Protein AF-W7PS90-F1 (afdb_monomer_lite)

pLDDT: mean 83.6, std 7.77, range [55.03, 95.0]

Structure (mmCIF, N/CA/C/O backbone):
data_AF-W7PS90-F1
#
_entry.id   AF-W7PS90-F1
#
loop_
_atom_site.group_PDB
_atom_site.id
_atom_site.type_symbol
_atom_site.label_atom_id
_atom_site.label_alt_id
_atom_site.label_comp_id
_atom_site.label_asym_id
_atom_site.label_entity_id
_atom_site.label_seq_id
_atom_site.pdbx_PDB_ins_code
_atom_site.Cartn_x
_atom_site.Cartn_y
_atom_site.Cartn_z
_atom_site.occupancy
_atom_site.B_iso_or_equiv
_atom_site.auth_seq_id
_atom_site.auth_comp_id
_atom_site.auth_asym_id
_atom_site.auth_atom_id
_atom_site.pdbx_PDB_model_num
ATOM 1 N N . MET A 1 1 ? 21.899 17.014 -36.745 1.00 55.03 1 MET A N 1
ATOM 2 C CA . MET A 1 1 ? 21.171 17.165 -35.469 1.00 55.03 1 MET A CA 1
ATOM 3 C C . MET A 1 1 ? 19.871 16.405 -35.619 1.00 55.03 1 MET A C 1
ATOM 5 O O . MET A 1 1 ? 19.200 16.626 -36.616 1.00 55.03 1 MET A O 1
ATOM 9 N N . SER A 1 2 ? 19.572 15.450 -34.737 1.00 68.62 2 SER A N 1
ATOM 10 C CA . SER A 1 2 ? 18.264 14.797 -34.748 1.00 68.62 2 SER A CA 1
ATOM 11 C C . SER A 1 2 ? 17.204 15.835 -34.397 1.00 68.62 2 SER A C 1
ATOM 13 O O . SER A 1 2 ? 17.289 16.551 -33.405 1.00 68.62 2 SER A O 1
ATOM 15 N N . GLU A 1 3 ? 16.255 15.938 -35.298 1.00 81.62 3 GLU A N 1
ATOM 16 C CA . GLU A 1 3 ? 15.144 16.863 -35.347 1.00 81.62 3 GLU A CA 1
ATOM 17 C C . GLU A 1 3 ? 14.250 16.685 -34.087 1.00 81.62 3 GLU A C 1
ATOM 19 O O . GLU A 1 3 ? 13.663 15.616 -33.886 1.00 81.62 3 GLU A O 1
ATOM 24 N N . TRP A 1 4 ? 14.196 17.673 -33.176 1.00 76.50 4 TRP A N 1
ATOM 25 C CA . TRP A 1 4 ? 13.634 17.519 -31.810 1.00 76.50 4 TRP A CA 1
ATOM 26 C C . TRP A 1 4 ? 12.139 17.154 -31.765 1.00 76.50 4 TRP A C 1
ATOM 28 O O . TRP A 1 4 ? 11.633 16.741 -30.726 1.00 76.50 4 TRP A O 1
ATOM 38 N N . TRP A 1 5 ? 11.426 17.262 -32.886 1.00 81.12 5 TRP A N 1
ATOM 39 C CA . TRP A 1 5 ? 10.022 16.860 -33.010 1.00 81.12 5 TRP A CA 1
ATOM 40 C C . TRP A 1 5 ? 9.813 15.357 -33.250 1.00 81.12 5 TRP A C 1
ATOM 42 O O . TRP A 1 5 ? 8.676 14.907 -33.370 1.00 81.12 5 TRP A O 1
ATOM 52 N N . THR A 1 6 ? 10.887 14.566 -33.355 1.00 84.25 6 THR A N 1
ATOM 53 C CA . THR A 1 6 ? 10.796 13.100 -33.494 1.00 84.25 6 THR A CA 1
ATOM 54 C C . THR A 1 6 ? 10.603 12.374 -32.163 1.00 84.25 6 THR A C 1
ATOM 56 O O . THR A 1 6 ? 10.163 11.223 -32.168 1.00 84.25 6 THR A O 1
ATOM 59 N N . TYR A 1 7 ? 10.870 13.043 -31.035 1.00 83.56 7 TYR A N 1
ATOM 60 C CA . TYR A 1 7 ? 10.637 12.488 -29.704 1.00 83.56 7 TYR A CA 1
ATOM 61 C C . TYR A 1 7 ? 9.146 12.314 -29.428 1.00 83.56 7 TYR A C 1
ATOM 63 O O . TYR A 1 7 ? 8.330 13.217 -29.632 1.00 83.56 7 TYR A O 1
ATOM 71 N N . ARG A 1 8 ? 8.794 11.149 -28.895 1.00 83.12 8 ARG A N 1
ATOM 72 C CA . ARG A 1 8 ? 7.472 10.852 -28.349 1.00 83.12 8 ARG A CA 1
ATOM 73 C C . ARG A 1 8 ? 7.526 10.962 -26.823 1.00 83.12 8 ARG A C 1
ATOM 75 O O . ARG A 1 8 ? 8.576 10.722 -26.236 1.00 83.12 8 ARG A O 1
ATOM 82 N N . PRO A 1 9 ? 6.399 11.227 -26.137 1.00 81.88 9 PRO A N 1
ATOM 83 C CA . PRO A 1 9 ? 6.367 11.257 -24.671 1.00 81.88 9 PRO A CA 1
ATOM 84 C C . PRO A 1 9 ? 6.920 9.985 -24.006 1.00 81.88 9 PRO A C 1
ATOM 86 O O . PRO A 1 9 ? 7.499 10.054 -22.928 1.00 81.88 9 PRO A O 1
ATOM 89 N N . ALA A 1 10 ? 6.784 8.830 -24.667 1.00 80.75 10 ALA A N 1
ATOM 90 C CA . ALA A 1 10 ? 7.338 7.562 -24.200 1.00 80.75 10 ALA A CA 1
ATOM 91 C C . ALA A 1 10 ? 8.877 7.557 -24.125 1.00 80.75 10 ALA A C 1
ATOM 93 O O . ALA A 1 10 ? 9.427 6.877 -23.263 1.00 80.75 10 ALA A O 1
ATOM 94 N N . ASP A 1 11 ? 9.557 8.336 -24.971 1.00 82.19 11 ASP A N 1
ATOM 95 C CA . ASP A 1 11 ? 11.024 8.432 -25.003 1.00 82.19 11 ASP A CA 1
ATOM 96 C C . ASP A 1 11 ? 11.576 9.241 -23.817 1.00 82.19 11 ASP A C 1
ATOM 98 O O . ASP A 1 11 ? 12.770 9.200 -23.533 1.00 82.19 11 ASP A O 1
ATOM 102 N N . LEU A 1 12 ? 10.703 9.961 -23.104 1.00 84.81 12 LEU A N 1
ATOM 103 C CA . LEU A 1 12 ? 11.041 10.732 -21.905 1.00 84.81 12 LEU A CA 1
ATOM 104 C C . LEU A 1 12 ? 10.853 9.925 -20.608 1.00 84.81 12 LEU A C 1
ATOM 106 O O . LEU A 1 12 ? 11.171 10.416 -19.524 1.00 84.81 12 LEU A O 1
ATOM 110 N N . LEU A 1 13 ? 10.321 8.701 -20.689 1.00 83.12 13 LEU A N 1
ATOM 111 C CA . LEU A 1 13 ? 10.134 7.833 -19.528 1.00 83.12 13 LEU A CA 1
ATOM 112 C C . LEU A 1 13 ? 11.449 7.142 -19.149 1.00 83.12 13 LEU A C 1
ATOM 114 O O . LEU A 1 13 ? 12.171 6.634 -20.000 1.00 83.12 13 LEU A O 1
ATOM 118 N N . MET A 1 14 ? 11.731 7.049 -17.846 1.00 82.38 14 MET A N 1
ATOM 119 C CA . MET A 1 14 ? 12.947 6.384 -17.341 1.00 82.38 14 MET A CA 1
ATOM 120 C C . MET A 1 14 ? 12.962 4.871 -17.589 1.00 82.38 14 MET A C 1
ATOM 122 O O . MET A 1 14 ? 14.021 4.250 -17.583 1.00 82.38 14 MET A O 1
ATOM 126 N N . PHE A 1 15 ? 11.792 4.262 -17.774 1.00 83.75 15 PHE A N 1
ATOM 127 C CA . PHE A 1 15 ? 11.636 2.837 -18.034 1.00 83.75 15 PHE A CA 1
ATOM 128 C C . PHE A 1 15 ? 10.369 2.592 -18.861 1.00 83.75 15 PHE A C 1
ATOM 130 O O . PHE A 1 15 ? 9.434 3.391 -18.857 1.00 83.75 15 PHE A O 1
ATOM 137 N N . SER A 1 16 ? 10.330 1.461 -19.566 1.00 86.12 16 SER A N 1
ATOM 138 C CA . SER A 1 16 ? 9.158 1.060 -20.350 1.00 86.12 16 SER A CA 1
ATOM 139 C C . SER A 1 16 ? 8.110 0.348 -19.491 1.00 86.12 16 SER A C 1
ATOM 141 O O . SER A 1 16 ? 8.448 -0.331 -18.519 1.00 86.12 16 SER A O 1
ATOM 143 N N . LEU A 1 17 ? 6.840 0.413 -19.906 1.00 83.19 17 LEU A N 1
ATOM 144 C CA . LEU A 1 17 ? 5.733 -0.304 -19.258 1.00 83.19 17 LEU A CA 1
ATOM 145 C C . LEU A 1 17 ? 6.036 -1.801 -19.068 1.00 83.19 17 LEU A C 1
ATOM 147 O O . LEU A 1 17 ? 5.796 -2.354 -18.002 1.00 83.19 17 LEU A O 1
ATOM 151 N N . ARG A 1 18 ? 6.674 -2.439 -20.057 1.00 84.38 18 ARG A N 1
ATOM 152 C CA . ARG A 1 18 ? 7.061 -3.858 -19.992 1.00 84.38 18 ARG A CA 1
ATOM 153 C C . ARG A 1 18 ? 8.015 -4.167 -18.836 1.00 84.38 18 ARG A C 1
ATOM 155 O O . ARG A 1 18 ? 7.907 -5.226 -18.223 1.00 84.38 18 ARG A O 1
ATOM 162 N N . VAL A 1 19 ? 8.962 -3.269 -18.545 1.00 86.25 19 VAL A N 1
ATOM 163 C CA . VAL A 1 19 ? 9.900 -3.430 -17.418 1.00 86.25 19 VAL A CA 1
ATOM 164 C C . VAL A 1 19 ? 9.142 -3.345 -16.098 1.00 86.25 19 VAL A C 1
ATOM 166 O O . VAL A 1 19 ? 9.362 -4.172 -15.218 1.00 86.25 19 VAL A O 1
ATOM 169 N N . TYR A 1 20 ? 8.215 -2.397 -15.989 1.00 84.69 20 TYR A N 1
ATOM 170 C CA . TYR A 1 20 ? 7.380 -2.230 -14.804 1.00 84.69 20 TYR A CA 1
ATOM 171 C C . TYR A 1 20 ? 6.484 -3.443 -14.548 1.00 84.69 20 TYR A C 1
ATOM 173 O O . TYR A 1 20 ? 6.502 -4.004 -13.457 1.00 84.69 20 TYR A O 1
ATOM 181 N N . GLU A 1 21 ? 5.796 -3.942 -15.573 1.00 83.88 21 GLU A N 1
ATOM 182 C CA . GLU A 1 21 ? 4.966 -5.147 -15.468 1.00 83.88 21 G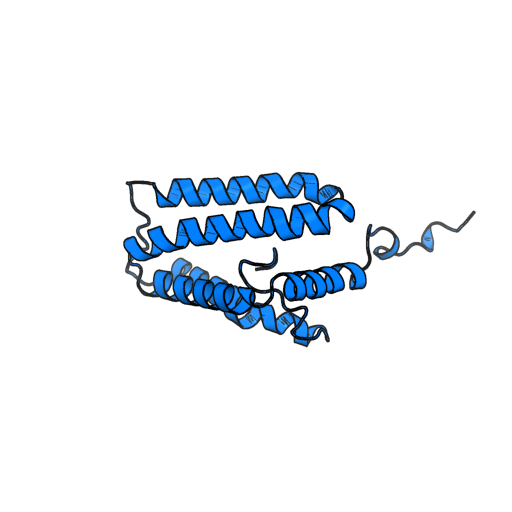LU A CA 1
ATOM 183 C C . GLU A 1 21 ? 5.773 -6.379 -15.034 1.00 83.88 21 GLU A C 1
ATOM 185 O O . GLU A 1 21 ? 5.318 -7.191 -14.224 1.00 83.88 21 GLU A O 1
ATOM 190 N N . ARG A 1 22 ? 7.009 -6.509 -15.534 1.00 87.50 22 ARG A N 1
ATOM 191 C CA . ARG A 1 22 ? 7.920 -7.598 -15.162 1.00 87.50 22 ARG A CA 1
ATOM 192 C C . ARG A 1 22 ? 8.296 -7.557 -13.676 1.00 87.50 22 ARG A C 1
ATOM 194 O O . ARG A 1 22 ? 8.522 -8.621 -13.097 1.00 87.50 22 ARG A O 1
ATOM 201 N N . LEU A 1 23 ? 8.351 -6.375 -13.051 1.00 87.38 23 LEU A N 1
ATOM 202 C CA . LEU A 1 23 ? 8.663 -6.247 -11.622 1.00 87.38 23 LEU A CA 1
ATOM 203 C C . LEU A 1 23 ? 7.631 -6.966 -10.758 1.00 87.38 23 LEU A C 1
ATOM 205 O O . LEU A 1 23 ? 8.031 -7.668 -9.830 1.00 87.38 23 LEU A O 1
ATOM 209 N N . PHE A 1 24 ? 6.341 -6.860 -11.086 1.00 86.44 24 PHE A N 1
ATOM 210 C CA . PHE A 1 24 ? 5.276 -7.558 -10.359 1.00 86.44 24 PHE A CA 1
ATOM 211 C C . PHE A 1 24 ? 5.403 -9.068 -10.470 1.00 86.44 24 PHE A C 1
ATOM 213 O O . PHE A 1 24 ? 5.352 -9.757 -9.456 1.00 86.44 24 PHE A O 1
ATOM 220 N N . VAL A 1 25 ? 5.666 -9.581 -11.675 1.00 87.94 25 VAL A N 1
ATOM 221 C CA . VAL A 1 25 ? 5.872 -11.021 -11.892 1.00 87.94 25 VAL A CA 1
ATOM 222 C C . VAL A 1 25 ? 7.017 -11.539 -11.022 1.00 87.94 25 VAL A C 1
ATOM 224 O O . VAL A 1 25 ? 6.854 -12.509 -10.284 1.00 87.94 25 VAL A O 1
ATOM 227 N N . LEU A 1 26 ? 8.166 -10.860 -11.058 1.00 88.38 26 LEU A N 1
ATOM 228 C CA . LEU A 1 26 ? 9.335 -11.244 -10.265 1.00 88.38 26 LEU A CA 1
ATOM 229 C C . LEU A 1 26 ? 9.111 -11.060 -8.761 1.00 88.38 26 LEU A C 1
ATOM 231 O O . LEU A 1 26 ? 9.749 -11.741 -7.957 1.00 88.38 26 LEU A O 1
ATOM 235 N N . HIS A 1 27 ? 8.289 -10.091 -8.358 1.00 88.69 27 HIS A N 1
ATOM 236 C CA . HIS A 1 27 ? 7.974 -9.844 -6.955 1.00 88.69 27 HIS A CA 1
ATOM 237 C C . HIS A 1 27 ? 7.068 -10.944 -6.412 1.00 88.69 27 HIS A C 1
ATOM 239 O O . HIS A 1 27 ? 7.427 -11.597 -5.436 1.00 88.69 27 HIS A O 1
ATOM 245 N N . ASN A 1 28 ? 5.975 -11.230 -7.114 1.00 88.81 28 ASN A N 1
ATOM 246 C CA . ASN A 1 28 ? 5.027 -12.276 -6.758 1.00 88.81 28 ASN A CA 1
ATOM 247 C C . ASN A 1 28 ? 5.674 -13.662 -6.717 1.00 88.81 28 ASN A C 1
ATOM 249 O O . ASN A 1 28 ? 5.426 -14.427 -5.788 1.00 88.81 28 ASN A O 1
ATOM 253 N N . GLN A 1 29 ? 6.543 -13.981 -7.677 1.00 88.69 29 GLN A N 1
ATOM 254 C CA . GLN A 1 29 ? 7.283 -15.245 -7.661 1.00 88.69 29 GLN A CA 1
ATOM 255 C C . GLN A 1 29 ? 8.201 -15.364 -6.439 1.00 88.69 29 GLN A C 1
ATOM 257 O O . GLN A 1 29 ? 8.272 -16.427 -5.834 1.00 88.69 29 GLN A O 1
ATOM 262 N N . ALA A 1 30 ? 8.877 -14.279 -6.051 1.00 89.31 30 ALA A N 1
ATOM 263 C CA . ALA A 1 30 ? 9.817 -14.298 -4.931 1.00 89.31 30 ALA A CA 1
ATOM 264 C C . ALA A 1 30 ? 9.139 -14.421 -3.559 1.00 89.31 30 ALA A C 1
ATOM 266 O O . ALA A 1 30 ? 9.758 -14.904 -2.617 1.00 89.31 30 ALA A O 1
ATOM 267 N N . ILE A 1 31 ? 7.893 -13.962 -3.441 1.00 89.31 31 ILE A N 1
ATOM 268 C CA . ILE A 1 31 ? 7.130 -13.994 -2.186 1.00 89.31 31 ILE A CA 1
ATOM 269 C C . ILE A 1 31 ? 6.119 -15.137 -2.144 1.00 89.31 31 ILE A C 1
ATOM 271 O O . ILE A 1 31 ? 5.391 -15.257 -1.164 1.00 89.31 31 ILE A O 1
ATOM 275 N N . TRP A 1 32 ? 6.037 -15.965 -3.188 1.00 87.25 32 TRP A N 1
ATOM 276 C CA . TRP A 1 32 ? 5.156 -17.128 -3.191 1.00 87.25 32 TRP A CA 1
ATOM 277 C C . TRP A 1 32 ? 5.447 -18.014 -1.968 1.00 87.25 32 TRP A C 1
ATOM 279 O O . TRP A 1 32 ? 6.616 -18.337 -1.742 1.00 87.25 32 TRP A O 1
ATOM 289 N N . PRO A 1 33 ? 4.443 -18.427 -1.165 1.00 90.75 33 PRO A N 1
ATOM 290 C CA . PRO A 1 33 ? 2.987 -18.357 -1.373 1.00 90.75 33 PRO A CA 1
ATOM 291 C C . PRO A 1 33 ? 2.255 -17.251 -0.570 1.00 90.75 33 PRO A C 1
ATOM 293 O O . PRO A 1 33 ? 1.075 -17.399 -0.238 1.00 90.75 33 PRO A O 1
ATOM 296 N N . ALA A 1 34 ? 2.923 -16.149 -0.215 1.00 87.31 34 ALA A N 1
ATOM 297 C CA . ALA A 1 34 ? 2.388 -15.086 0.647 1.00 87.31 34 ALA A CA 1
ATOM 298 C C . ALA A 1 34 ? 1.103 -14.412 0.123 1.00 87.31 34 ALA A C 1
ATOM 300 O O . ALA A 1 34 ? 0.386 -13.783 0.900 1.00 87.31 34 ALA A O 1
ATOM 301 N N . GLN A 1 35 ? 0.762 -14.574 -1.158 1.00 86.31 35 GLN A N 1
ATOM 302 C CA . GLN A 1 35 ? -0.480 -14.074 -1.757 1.00 86.31 35 GLN A CA 1
ATOM 303 C C . GLN A 1 35 ? -1.722 -14.623 -1.051 1.00 86.31 35 GLN A C 1
ATOM 305 O O . GLN A 1 35 ? -2.685 -13.889 -0.847 1.00 86.31 35 GLN A O 1
ATOM 310 N N . TRP A 1 36 ? -1.698 -15.886 -0.615 1.00 87.00 36 TRP A N 1
ATOM 311 C CA . TRP A 1 36 ? -2.818 -16.469 0.127 1.00 87.00 36 TRP A CA 1
ATOM 312 C C . TRP A 1 36 ? -3.015 -15.797 1.483 1.00 87.00 36 TRP A C 1
ATOM 314 O O . TRP A 1 36 ? -4.147 -15.524 1.882 1.00 87.00 36 TRP A O 1
ATOM 324 N N . LEU A 1 37 ? -1.912 -15.477 2.165 1.00 87.69 37 LEU A N 1
ATOM 325 C CA . LEU A 1 37 ? -1.954 -14.736 3.421 1.00 87.69 37 LEU A CA 1
ATOM 326 C C . LEU A 1 37 ? -2.494 -13.321 3.193 1.00 87.69 37 LEU A C 1
ATOM 328 O O . LEU A 1 37 ? -3.364 -12.875 3.933 1.00 87.69 37 LEU A O 1
ATOM 332 N N . ALA A 1 38 ? -2.032 -12.641 2.147 1.00 86.69 38 ALA A N 1
ATOM 333 C CA . ALA A 1 38 ? -2.502 -11.310 1.781 1.00 86.69 38 ALA A CA 1
ATOM 334 C C . ALA A 1 38 ? -4.010 -11.270 1.478 1.00 86.69 38 ALA A C 1
ATOM 336 O O . ALA A 1 38 ? -4.723 -10.412 2.002 1.00 86.69 38 ALA A O 1
ATOM 337 N N . LEU A 1 39 ? -4.522 -12.248 0.724 1.00 86.50 39 LEU A N 1
ATOM 338 C CA . LEU A 1 39 ? -5.957 -12.396 0.463 1.00 86.50 39 LEU A CA 1
ATOM 339 C C . LEU A 1 39 ? -6.749 -12.672 1.749 1.00 86.50 39 LEU A C 1
ATOM 341 O O . LEU A 1 39 ? -7.805 -12.074 1.960 1.00 86.50 39 LEU A O 1
ATOM 345 N N . ALA A 1 40 ? -6.231 -13.524 2.640 1.00 88.56 40 ALA A N 1
ATOM 346 C CA . ALA A 1 40 ? -6.859 -13.790 3.934 1.00 88.56 40 ALA A CA 1
ATOM 347 C C . ALA A 1 40 ? -6.914 -12.531 4.818 1.00 88.56 40 ALA A C 1
ATOM 349 O O . ALA A 1 40 ? -7.936 -12.262 5.453 1.00 88.56 40 ALA A O 1
ATOM 350 N N . LEU A 1 41 ? -5.848 -11.724 4.823 1.00 87.75 41 LEU A N 1
ATOM 351 C CA . LEU A 1 41 ? -5.805 -10.444 5.532 1.00 87.75 41 LEU A CA 1
ATOM 352 C C . LEU A 1 41 ? -6.790 -9.429 4.936 1.00 87.75 41 LEU A C 1
ATOM 354 O O . LEU A 1 41 ? -7.500 -8.765 5.691 1.00 87.75 41 LEU A O 1
ATOM 358 N N . GLY A 1 42 ? -6.889 -9.349 3.606 1.00 86.44 42 GLY A N 1
ATOM 359 C CA . GLY A 1 42 ? -7.862 -8.503 2.910 1.00 86.44 42 GLY A CA 1
ATOM 360 C C . GLY A 1 42 ? -9.313 -8.888 3.225 1.00 86.44 42 GLY A C 1
ATOM 361 O O . GLY A 1 42 ? -10.125 -8.034 3.587 1.00 86.44 42 GLY A O 1
ATOM 362 N N . ALA A 1 43 ? -9.632 -10.184 3.190 1.00 88.00 43 ALA A N 1
ATOM 363 C CA . ALA A 1 43 ? -10.947 -10.695 3.578 1.00 88.00 43 ALA A CA 1
ATOM 364 C C . ALA A 1 43 ? -11.258 -10.415 5.060 1.00 88.00 43 ALA A C 1
ATOM 366 O O . ALA A 1 43 ? -12.362 -9.989 5.404 1.00 88.00 43 ALA A O 1
ATOM 367 N N . GLY A 1 44 ? -10.273 -10.591 5.943 1.00 87.75 44 GLY A N 1
ATOM 368 C CA . GLY A 1 44 ? -10.399 -10.257 7.358 1.00 87.75 44 GLY A CA 1
ATOM 369 C C . GLY A 1 44 ? -10.670 -8.767 7.601 1.00 87.75 44 GLY A C 1
ATOM 370 O O . GLY A 1 44 ? -11.523 -8.425 8.423 1.00 87.75 44 GLY A O 1
ATOM 371 N N . LEU A 1 45 ? -10.019 -7.881 6.839 1.00 86.25 45 LEU A N 1
ATOM 372 C CA . LEU A 1 45 ? -10.258 -6.438 6.891 1.00 86.25 45 LEU A CA 1
ATOM 373 C C . LEU A 1 45 ? -11.687 -6.091 6.447 1.00 86.25 45 LEU A C 1
ATOM 375 O O . LEU A 1 45 ? -12.359 -5.303 7.115 1.00 86.25 45 LEU A O 1
ATOM 379 N N . LEU A 1 46 ? -12.191 -6.715 5.379 1.00 86.81 46 LEU A N 1
ATOM 380 C CA . LEU A 1 46 ? -13.584 -6.551 4.944 1.00 86.81 46 LEU A CA 1
ATOM 381 C C . LEU A 1 46 ? -14.578 -6.973 6.023 1.00 86.81 46 LEU A C 1
ATOM 383 O O . LEU A 1 46 ? -15.524 -6.240 6.315 1.00 86.81 46 LEU A O 1
ATOM 387 N N . LEU A 1 47 ? -14.338 -8.115 6.669 1.00 86.38 47 LEU A N 1
ATOM 388 C CA . LEU A 1 47 ? -15.166 -8.584 7.779 1.00 86.38 47 LEU A CA 1
ATOM 389 C C . LEU A 1 47 ? -15.104 -7.631 8.980 1.00 86.38 47 LEU A C 1
ATOM 391 O O . LEU A 1 47 ? -16.134 -7.372 9.605 1.00 86.38 47 LEU A O 1
ATOM 395 N N . ALA A 1 48 ? -13.933 -7.066 9.284 1.00 85.31 48 ALA A N 1
ATOM 396 C CA . ALA A 1 48 ? -13.772 -6.077 10.346 1.00 85.31 48 ALA A CA 1
ATOM 397 C C . ALA A 1 48 ? -14.596 -4.804 10.073 1.00 85.31 48 ALA A C 1
ATOM 399 O O . ALA A 1 48 ? -15.293 -4.315 10.969 1.00 85.31 48 ALA A O 1
ATOM 400 N N . LEU A 1 49 ? -14.573 -4.305 8.831 1.00 83.12 49 LEU A N 1
ATOM 401 C CA . LEU A 1 49 ? -15.368 -3.153 8.385 1.00 83.12 49 LEU A CA 1
ATOM 402 C C . LEU A 1 49 ? -16.874 -3.459 8.354 1.00 83.12 49 LEU A C 1
ATOM 404 O O . LEU A 1 49 ? -17.699 -2.606 8.701 1.00 83.12 49 LEU A O 1
ATOM 408 N N . TRP A 1 50 ? -17.251 -4.685 7.986 1.00 83.94 50 TRP A N 1
ATOM 409 C CA . TRP A 1 50 ? -18.642 -5.137 7.975 1.00 83.94 50 TRP A CA 1
ATOM 410 C C . TRP A 1 50 ? -19.223 -5.272 9.387 1.00 83.94 50 TRP A C 1
ATOM 412 O O . TRP A 1 50 ? -20.362 -4.883 9.639 1.00 83.94 50 TRP A O 1
ATOM 422 N N . GLN A 1 51 ? -18.444 -5.783 10.341 1.00 82.25 51 GLN A N 1
ATOM 423 C CA . GLN A 1 51 ? -18.903 -5.955 11.721 1.00 82.25 51 GLN A CA 1
ATOM 424 C C . GLN A 1 51 ? -18.826 -4.660 12.549 1.00 82.25 51 GLN A C 1
ATOM 426 O O . GLN A 1 51 ? -19.482 -4.577 13.585 1.00 82.25 51 GLN A O 1
ATOM 431 N N . SER A 1 52 ? -18.038 -3.658 12.131 1.00 75.31 52 SER A N 1
ATOM 432 C CA . SER A 1 52 ? -17.812 -2.395 12.866 1.00 75.31 52 SER A CA 1
ATOM 433 C C . SER A 1 52 ? -17.369 -2.574 14.324 1.00 75.31 52 SER A C 1
ATOM 435 O O . SER A 1 52 ? -17.573 -1.706 15.173 1.00 75.31 52 SER A O 1
ATOM 437 N N . ARG A 1 53 ? -16.739 -3.706 14.650 1.00 77.25 53 ARG A N 1
ATOM 438 C CA . ARG A 1 53 ? -16.263 -3.978 16.009 1.00 77.25 53 ARG A CA 1
ATOM 439 C C . ARG A 1 53 ? -14.918 -3.297 16.223 1.00 77.25 53 ARG A C 1
ATOM 441 O O . ARG A 1 53 ? -13.937 -3.646 15.568 1.00 77.25 53 ARG A O 1
ATOM 448 N N . ALA A 1 54 ? -14.846 -2.398 17.204 1.00 75.75 54 ALA A N 1
ATOM 449 C CA . ALA A 1 54 ? -13.622 -1.663 17.534 1.00 75.75 54 ALA A CA 1
ATOM 450 C C . ALA A 1 54 ? -12.408 -2.584 17.781 1.00 75.75 54 ALA A C 1
ATOM 452 O O . ALA A 1 54 ? -11.291 -2.239 17.407 1.00 75.75 54 ALA A O 1
ATOM 453 N N . GLY A 1 55 ? -12.617 -3.775 18.358 1.00 79.62 55 GLY A N 1
ATOM 454 C CA . GLY A 1 55 ? -11.551 -4.765 18.563 1.00 79.62 55 GLY A CA 1
ATOM 455 C C . GLY A 1 55 ? -10.961 -5.317 17.261 1.00 79.62 55 GLY A C 1
ATOM 456 O O . GLY A 1 55 ? -9.745 -5.423 17.141 1.00 79.62 55 GLY A O 1
ATOM 457 N N . TRP A 1 56 ? -11.804 -5.594 16.261 1.00 81.00 56 TRP A N 1
ATOM 458 C CA . TRP A 1 56 ? -11.354 -6.077 14.953 1.00 81.00 56 TRP A CA 1
ATOM 459 C C . TRP A 1 56 ? -10.592 -4.982 14.203 1.00 81.00 56 TRP A C 1
ATOM 461 O O . TRP A 1 56 ? -9.497 -5.221 13.712 1.00 81.00 56 TRP A O 1
ATOM 471 N N . LEU A 1 57 ? -11.099 -3.747 14.200 1.00 79.81 57 LEU A N 1
ATOM 472 C CA . LEU A 1 57 ? -10.406 -2.620 13.562 1.00 79.81 57 LEU A CA 1
ATOM 473 C C . LEU A 1 57 ? -9.023 -2.369 14.179 1.00 79.81 57 LEU A C 1
ATOM 475 O O . LEU A 1 57 ? -8.051 -2.162 13.456 1.00 79.81 57 LEU A O 1
ATOM 479 N N . ARG A 1 58 ? -8.911 -2.459 15.510 1.00 83.00 58 ARG A N 1
ATOM 480 C CA . ARG A 1 58 ? -7.628 -2.340 16.221 1.00 83.00 58 ARG A CA 1
ATOM 481 C C . ARG A 1 58 ? -6.641 -3.453 15.879 1.00 83.00 58 ARG A C 1
ATOM 483 O O . ARG A 1 58 ? -5.443 -3.195 15.920 1.00 83.00 58 ARG A O 1
ATOM 490 N N . LEU A 1 59 ? -7.121 -4.653 15.548 1.00 84.81 59 LEU A N 1
ATOM 491 C CA . LEU A 1 59 ? -6.280 -5.763 15.100 1.00 84.81 59 LEU A CA 1
ATOM 492 C C . LEU A 1 59 ? -5.804 -5.567 13.655 1.00 84.81 59 LEU A C 1
ATOM 494 O O . LEU A 1 59 ? -4.636 -5.799 13.361 1.00 84.81 59 LEU A O 1
ATOM 498 N N . PHE A 1 60 ? -6.683 -5.109 12.760 1.00 85.69 60 PHE A N 1
ATOM 499 C CA . PHE A 1 60 ? -6.364 -4.972 11.336 1.00 85.69 60 PHE A CA 1
ATOM 500 C C . PHE A 1 60 ? -5.558 -3.712 10.986 1.00 85.69 60 PHE A C 1
ATOM 502 O O . PHE A 1 60 ? -4.834 -3.723 9.995 1.00 85.69 60 PHE A O 1
ATOM 509 N N . MET A 1 61 ? -5.592 -2.654 11.802 1.00 85.69 61 MET A N 1
ATOM 510 C CA . MET A 1 61 ? -4.730 -1.479 11.602 1.00 85.69 61 MET A CA 1
ATOM 511 C C . MET A 1 61 ? -3.217 -1.772 11.629 1.00 85.69 61 MET A C 1
ATOM 513 O O . MET A 1 61 ? -2.533 -1.342 10.701 1.00 85.69 61 MET A O 1
ATOM 517 N N . PRO A 1 62 ? -2.652 -2.472 12.635 1.00 89.62 62 PRO A N 1
ATOM 518 C CA . PRO A 1 62 ? -1.229 -2.803 12.631 1.00 89.62 62 PRO A CA 1
ATOM 519 C C . PRO A 1 62 ? -0.865 -3.789 11.518 1.00 89.62 62 PRO A C 1
ATOM 521 O O . PRO A 1 62 ? 0.234 -3.698 10.983 1.00 89.62 62 PRO A O 1
ATOM 524 N N . LEU A 1 63 ? -1.781 -4.685 11.129 1.00 89.31 63 LEU A N 1
ATOM 525 C CA . LEU A 1 63 ? -1.597 -5.562 9.968 1.00 89.31 63 LEU A CA 1
ATOM 526 C C . LEU A 1 63 ? -1.474 -4.741 8.679 1.00 89.31 63 LEU A C 1
ATOM 528 O O . LEU A 1 63 ? -0.528 -4.931 7.923 1.00 89.31 63 LEU A O 1
ATOM 532 N N . LEU A 1 64 ? -2.364 -3.765 8.478 1.00 88.94 64 LEU A N 1
ATOM 533 C CA . LEU A 1 64 ? -2.290 -2.846 7.344 1.00 88.94 64 LEU A CA 1
ATOM 534 C C . LEU A 1 64 ? -1.001 -2.013 7.374 1.00 88.94 64 LEU A C 1
ATOM 536 O O . LEU A 1 64 ? -0.350 -1.853 6.347 1.00 88.94 64 LEU A O 1
ATOM 540 N N . ALA A 1 65 ? -0.588 -1.526 8.547 1.00 91.88 65 ALA A N 1
ATOM 541 C CA . ALA A 1 65 ? 0.683 -0.820 8.699 1.00 91.88 65 ALA A CA 1
ATOM 542 C C . ALA A 1 65 ? 1.885 -1.701 8.319 1.00 91.88 65 ALA A C 1
ATOM 544 O O . ALA A 1 65 ? 2.800 -1.235 7.642 1.00 91.88 65 ALA A O 1
ATOM 545 N N . ALA A 1 66 ? 1.872 -2.977 8.714 1.00 92.19 66 ALA A N 1
ATOM 546 C CA . ALA A 1 66 ? 2.901 -3.936 8.334 1.00 92.19 66 ALA A CA 1
ATOM 547 C C . ALA A 1 66 ? 2.929 -4.164 6.815 1.00 92.19 66 ALA A C 1
ATOM 549 O O . ALA A 1 66 ? 4.015 -4.181 6.241 1.00 92.19 66 ALA A O 1
ATOM 550 N N . SER A 1 67 ? 1.770 -4.250 6.153 1.00 90.31 67 SER A N 1
ATOM 551 C CA . SER A 1 67 ? 1.684 -4.314 4.687 1.00 90.31 67 SER A CA 1
ATOM 552 C C . SER A 1 67 ? 2.288 -3.075 4.020 1.00 90.31 67 SER A C 1
ATOM 554 O O . SER A 1 67 ? 3.087 -3.208 3.099 1.00 90.31 67 SER A O 1
ATOM 556 N N . TRP A 1 68 ? 1.995 -1.871 4.522 1.00 92.62 68 TRP A N 1
ATOM 557 C CA . TRP A 1 68 ? 2.590 -0.627 4.014 1.00 92.62 68 TRP A CA 1
ATOM 558 C C . TRP A 1 68 ? 4.120 -0.613 4.143 1.00 92.62 68 TRP A C 1
ATOM 560 O O . TRP A 1 68 ? 4.815 -0.261 3.189 1.00 92.62 68 TRP A O 1
ATOM 570 N N . LEU A 1 69 ? 4.658 -1.034 5.294 1.00 93.88 69 LEU A N 1
ATOM 571 C CA . LEU A 1 69 ? 6.108 -1.148 5.495 1.00 93.88 69 LEU A CA 1
ATOM 572 C C . LEU A 1 69 ? 6.728 -2.220 4.600 1.00 93.88 69 LEU A C 1
ATOM 574 O O . LEU A 1 69 ? 7.801 -2.006 4.036 1.00 93.88 69 LEU A O 1
ATOM 578 N N . PHE A 1 70 ? 6.051 -3.358 4.452 1.00 92.81 70 PHE A N 1
ATOM 579 C CA . PHE A 1 70 ? 6.500 -4.440 3.591 1.00 92.81 70 PHE A CA 1
ATOM 580 C C . PHE A 1 70 ? 6.597 -3.981 2.135 1.00 92.81 70 PHE A C 1
ATOM 582 O O . PHE A 1 70 ? 7.646 -4.156 1.520 1.00 92.81 70 PHE A O 1
ATOM 589 N N . VAL A 1 71 ? 5.565 -3.317 1.609 1.00 91.81 71 VAL A N 1
ATOM 590 C CA . VAL A 1 71 ? 5.561 -2.739 0.256 1.00 91.81 71 VAL A CA 1
ATOM 591 C C . VAL A 1 71 ? 6.675 -1.701 0.094 1.00 91.81 71 VAL A C 1
ATOM 593 O O . VAL A 1 71 ? 7.424 -1.741 -0.888 1.00 91.81 71 VAL A O 1
ATOM 596 N N . ALA A 1 72 ? 6.831 -0.799 1.070 1.00 93.00 72 ALA A N 1
ATOM 597 C CA . ALA A 1 72 ? 7.872 0.226 1.050 1.00 93.00 72 ALA A CA 1
ATOM 598 C C . ALA A 1 72 ? 9.278 -0.379 0.964 1.00 93.00 72 ALA A C 1
ATOM 600 O O . ALA A 1 72 ? 10.124 0.095 0.208 1.00 93.00 72 ALA A O 1
ATOM 601 N N . TRP A 1 73 ? 9.520 -1.449 1.713 1.00 93.44 73 TRP A N 1
ATOM 602 C CA . TRP A 1 73 ? 10.805 -2.130 1.745 1.00 93.44 73 TRP A CA 1
ATOM 603 C C . TRP A 1 73 ? 11.019 -3.050 0.534 1.00 93.44 73 TRP A C 1
ATOM 605 O O . TRP A 1 73 ? 11.950 -2.857 -0.249 1.00 93.44 73 TRP A O 1
ATOM 615 N N . ALA A 1 74 ? 10.165 -4.058 0.366 1.00 91.25 74 ALA A N 1
ATOM 616 C CA . ALA A 1 74 ? 10.382 -5.174 -0.551 1.00 91.25 74 ALA A CA 1
ATOM 617 C C . ALA A 1 74 ? 10.118 -4.817 -2.021 1.00 91.25 74 ALA A C 1
ATOM 619 O O . ALA A 1 74 ? 10.732 -5.405 -2.916 1.00 91.25 74 ALA A O 1
ATOM 620 N N . PHE A 1 75 ? 9.215 -3.867 -2.282 1.00 89.69 75 PHE A N 1
ATOM 621 C CA . PHE A 1 75 ? 8.895 -3.423 -3.635 1.00 89.69 75 PHE A CA 1
ATOM 622 C C . PHE A 1 75 ? 9.539 -2.069 -3.941 1.00 89.69 75 PHE A C 1
ATOM 624 O O . PHE A 1 75 ? 10.407 -1.985 -4.813 1.00 89.69 75 PHE A O 1
ATOM 631 N N . LEU A 1 76 ? 9.165 -1.014 -3.206 1.00 91.31 76 LEU A N 1
ATOM 632 C CA . LEU A 1 76 ? 9.596 0.348 -3.531 1.00 91.31 76 LEU A CA 1
ATOM 633 C C . LEU A 1 76 ? 11.108 0.527 -3.359 1.00 91.31 76 LEU A C 1
ATOM 635 O O . LEU A 1 76 ? 11.771 0.975 -4.291 1.00 91.31 76 LEU A O 1
ATOM 639 N N . TRP A 1 77 ? 11.674 0.142 -2.215 1.00 92.12 77 TRP A N 1
ATOM 640 C CA . TRP A 1 77 ? 13.100 0.330 -1.950 1.00 92.12 77 TRP A CA 1
ATOM 641 C C . TRP A 1 77 ? 13.984 -0.676 -2.694 1.00 92.12 77 TRP A C 1
ATOM 643 O O . TRP A 1 77 ? 14.909 -0.275 -3.396 1.00 92.12 77 TRP A O 1
ATOM 653 N N . GLN A 1 78 ? 13.710 -1.979 -2.573 1.00 91.75 78 GLN A N 1
ATOM 654 C CA . GLN A 1 78 ? 14.599 -2.998 -3.143 1.00 91.75 78 GLN A CA 1
ATOM 655 C C . GLN A 1 78 ? 14.505 -3.135 -4.666 1.00 91.75 78 GLN A C 1
ATOM 657 O O . GLN A 1 78 ? 15.516 -3.412 -5.309 1.00 91.75 78 GLN A O 1
ATOM 662 N N . ARG A 1 79 ? 13.312 -2.983 -5.253 1.00 89.12 79 ARG A N 1
ATOM 663 C CA . ARG A 1 79 ? 13.085 -3.304 -6.673 1.00 89.12 79 ARG A CA 1
ATOM 664 C C . ARG A 1 79 ? 12.889 -2.071 -7.534 1.00 89.12 79 ARG A C 1
ATOM 666 O O . ARG A 1 79 ? 13.386 -2.042 -8.656 1.00 89.12 79 ARG A O 1
ATOM 673 N N . TYR A 1 80 ? 12.187 -1.060 -7.022 1.00 89.38 80 TYR A N 1
ATOM 674 C CA . TYR A 1 80 ? 11.787 0.078 -7.843 1.00 89.38 80 TYR A CA 1
ATOM 675 C C . TYR A 1 80 ? 12.747 1.274 -7.748 1.00 89.38 80 TYR A C 1
ATOM 677 O O . TYR A 1 80 ? 13.076 1.866 -8.774 1.00 89.38 80 TYR A O 1
ATOM 685 N N . ALA A 1 81 ? 13.284 1.588 -6.566 1.00 91.94 81 ALA A N 1
ATOM 686 C CA . ALA A 1 81 ? 14.234 2.688 -6.367 1.00 91.94 81 ALA A CA 1
ATOM 687 C C . ALA A 1 81 ? 15.550 2.591 -7.172 1.00 91.94 81 ALA A C 1
ATOM 689 O O . ALA A 1 81 ? 16.101 3.646 -7.500 1.00 91.94 81 ALA A O 1
ATOM 690 N N . PRO A 1 82 ? 16.077 1.395 -7.517 1.00 89.56 82 PRO A N 1
ATOM 691 C CA . PRO A 1 82 ? 17.213 1.282 -8.434 1.00 89.56 82 PRO A CA 1
ATOM 692 C C . PRO A 1 82 ? 16.892 1.696 -9.878 1.00 89.56 82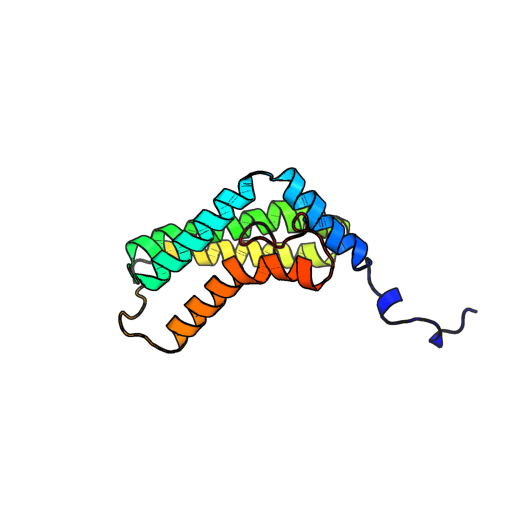 PRO A C 1
ATOM 694 O O . PRO A 1 82 ? 17.795 2.108 -10.598 1.00 89.56 82 PRO A O 1
ATOM 697 N N . ILE A 1 83 ? 15.626 1.591 -10.300 1.00 88.75 83 ILE A N 1
ATOM 698 C CA . ILE A 1 83 ? 15.167 1.880 -11.673 1.00 88.75 83 ILE A CA 1
ATOM 699 C C . ILE A 1 83 ? 14.623 3.310 -11.773 1.00 88.75 83 ILE A C 1
ATOM 701 O O . ILE A 1 83 ? 14.859 4.011 -12.752 1.00 88.75 83 ILE A O 1
ATOM 705 N N . ASN A 1 84 ? 13.895 3.749 -10.747 1.00 88.81 84 ASN A N 1
ATOM 706 C CA . ASN A 1 84 ? 13.275 5.062 -10.668 1.00 88.81 84 ASN A CA 1
ATOM 707 C C . ASN A 1 84 ? 13.744 5.771 -9.393 1.00 88.81 84 ASN A C 1
ATOM 709 O O . ASN A 1 84 ? 13.262 5.501 -8.291 1.00 88.81 84 ASN A O 1
ATOM 713 N N . TRP A 1 85 ? 14.672 6.715 -9.546 1.00 87.62 85 TRP A N 1
ATOM 714 C CA . TRP A 1 85 ? 15.242 7.461 -8.422 1.00 87.62 85 TRP A CA 1
ATOM 715 C C . TRP A 1 85 ? 14.190 8.259 -7.637 1.00 87.62 85 TRP A C 1
ATOM 717 O O . TRP A 1 85 ? 14.351 8.438 -6.428 1.00 87.62 85 TRP A O 1
ATOM 727 N N . GLY A 1 86 ? 13.087 8.668 -8.281 1.00 87.94 86 GLY A N 1
ATOM 728 C CA . GLY A 1 86 ? 11.978 9.383 -7.644 1.00 87.94 86 GLY A CA 1
ATOM 729 C C . GLY A 1 86 ? 11.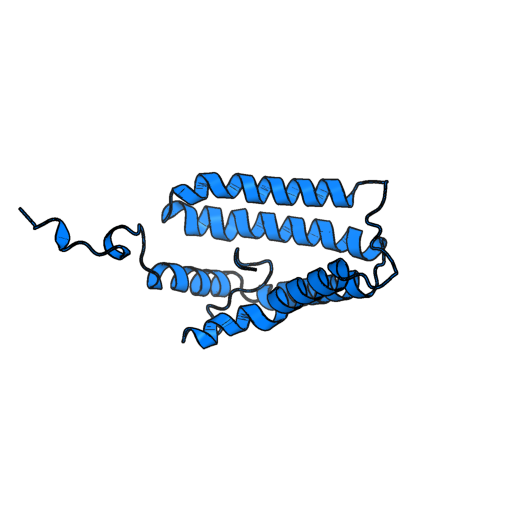340 8.597 -6.494 1.00 87.94 86 GLY A C 1
ATOM 730 O O . GLY A 1 86 ? 10.861 9.177 -5.521 1.00 87.94 86 GLY A O 1
ATOM 731 N N . ILE A 1 87 ? 11.426 7.265 -6.533 1.00 90.69 87 ILE A N 1
ATOM 732 C CA . ILE A 1 87 ? 10.871 6.385 -5.499 1.00 90.69 87 ILE A CA 1
ATOM 733 C C . ILE A 1 87 ? 11.572 6.548 -4.153 1.00 90.69 87 ILE A C 1
ATOM 735 O O . ILE A 1 87 ? 10.943 6.349 -3.113 1.00 90.69 87 ILE A O 1
ATOM 739 N N . ARG A 1 88 ? 12.825 7.016 -4.132 1.00 92.00 88 ARG A N 1
ATOM 740 C CA . ARG A 1 88 ? 13.532 7.322 -2.877 1.00 92.00 88 ARG A CA 1
ATOM 741 C C . ARG A 1 88 ? 12.811 8.385 -2.044 1.00 92.00 88 ARG A C 1
ATOM 743 O O . ARG A 1 88 ? 12.887 8.333 -0.822 1.00 92.00 88 ARG A O 1
ATOM 750 N N . TYR A 1 89 ? 12.080 9.297 -2.687 1.00 92.19 89 TYR A N 1
ATOM 751 C CA . TYR A 1 89 ? 11.270 10.316 -2.011 1.00 92.19 89 TYR A CA 1
ATOM 752 C C . TYR A 1 89 ? 9.870 9.815 -1.639 1.00 92.19 89 TYR A C 1
ATOM 754 O O . TYR A 1 89 ? 9.251 10.350 -0.724 1.00 92.19 89 TYR A O 1
ATOM 762 N N . VAL A 1 90 ? 9.378 8.769 -2.310 1.00 91.25 90 VAL A N 1
ATOM 763 C CA . VAL A 1 90 ? 8.060 8.168 -2.048 1.00 91.25 90 VAL A CA 1
ATOM 764 C C . VAL A 1 90 ? 8.104 7.210 -0.855 1.00 91.25 90 VAL A C 1
ATOM 766 O O . VAL A 1 90 ? 7.162 7.167 -0.067 1.00 91.25 90 VAL A O 1
ATOM 769 N N . VAL A 1 91 ? 9.203 6.470 -0.671 1.00 93.00 91 VAL A N 1
ATOM 770 C CA . VAL A 1 91 ? 9.358 5.494 0.426 1.00 93.00 91 VAL A CA 1
ATOM 771 C C . VAL A 1 91 ? 9.081 6.094 1.819 1.00 93.00 91 VAL A C 1
ATOM 773 O O . VAL A 1 91 ? 8.307 5.489 2.564 1.00 93.00 91 VAL A O 1
ATOM 776 N N . PRO A 1 92 ? 9.602 7.284 2.187 1.00 94.38 92 PRO A N 1
ATOM 777 C CA . PRO A 1 92 ? 9.277 7.918 3.465 1.00 94.38 92 PRO A CA 1
ATOM 778 C C . PRO A 1 92 ? 7.782 8.183 3.675 1.00 94.38 92 PRO A C 1
ATOM 780 O O . PRO A 1 92 ? 7.314 8.094 4.807 1.00 94.38 92 PRO A O 1
ATOM 783 N N . LEU A 1 93 ? 7.016 8.464 2.613 1.00 93.88 93 LEU A N 1
ATOM 784 C CA . LEU A 1 93 ? 5.567 8.680 2.710 1.00 93.88 93 LEU A CA 1
ATOM 785 C C . LEU A 1 93 ? 4.839 7.390 3.091 1.00 93.88 93 LEU A C 1
ATOM 787 O O . LEU A 1 93 ? 3.938 7.416 3.927 1.00 93.88 93 LEU A O 1
ATOM 791 N N . PHE A 1 94 ? 5.269 6.251 2.542 1.00 92.25 94 PHE A N 1
ATOM 792 C CA . PHE A 1 94 ? 4.716 4.949 2.917 1.00 92.25 94 PHE A CA 1
ATOM 793 C C . PHE A 1 94 ? 5.037 4.590 4.372 1.00 92.25 94 PHE A C 1
ATOM 795 O O . PHE A 1 94 ? 4.173 4.096 5.099 1.00 92.25 94 PHE A O 1
ATOM 802 N N . VAL A 1 95 ? 6.263 4.876 4.818 1.00 94.31 95 VAL A N 1
ATOM 803 C CA . VAL A 1 95 ? 6.666 4.679 6.218 1.00 94.31 95 VAL A CA 1
ATOM 804 C C . VAL A 1 95 ? 5.853 5.582 7.145 1.00 94.31 95 VAL A C 1
ATOM 806 O O . VAL A 1 95 ? 5.334 5.111 8.157 1.00 94.31 95 VAL A O 1
ATOM 809 N N . LEU A 1 96 ? 5.683 6.858 6.789 1.00 95.00 96 LEU A N 1
ATOM 810 C CA . LEU A 1 96 ? 4.863 7.799 7.547 1.00 95.00 96 LEU A CA 1
ATOM 811 C C . LEU A 1 96 ? 3.418 7.304 7.661 1.00 95.00 96 LEU A C 1
ATOM 813 O O . LEU A 1 96 ? 2.871 7.280 8.761 1.00 95.00 96 LEU A O 1
ATOM 817 N N . GLN A 1 97 ? 2.825 6.841 6.558 1.00 93.19 97 GLN A N 1
ATOM 818 C CA . GLN A 1 97 ? 1.478 6.276 6.563 1.00 93.19 97 GLN A CA 1
ATOM 819 C C . GLN A 1 97 ? 1.375 5.069 7.504 1.00 93.19 97 GLN A C 1
ATOM 821 O O . GLN A 1 97 ? 0.451 5.000 8.313 1.00 93.19 97 GLN A O 1
ATOM 826 N N . ALA A 1 98 ? 2.342 4.148 7.476 1.00 93.31 98 ALA A N 1
ATOM 827 C CA . ALA A 1 98 ? 2.367 3.016 8.400 1.00 93.31 98 ALA A CA 1
ATOM 828 C C . ALA A 1 98 ? 2.441 3.458 9.872 1.00 93.31 98 ALA A C 1
ATOM 830 O O . ALA A 1 98 ? 1.732 2.914 10.722 1.00 93.31 98 ALA A O 1
ATOM 831 N N . LEU A 1 99 ? 3.249 4.474 10.185 1.00 93.62 99 LEU A N 1
ATOM 832 C CA . LEU A 1 99 ? 3.333 5.032 11.537 1.00 93.62 99 LEU A CA 1
ATOM 833 C C . LEU A 1 99 ? 2.008 5.664 11.974 1.00 93.62 99 LEU A C 1
ATOM 835 O O . LEU A 1 99 ? 1.556 5.407 13.090 1.00 93.62 99 LEU A O 1
ATOM 839 N N . LEU A 1 100 ? 1.349 6.428 11.098 1.00 91.62 100 LEU A N 1
ATOM 840 C CA . LEU A 1 100 ? 0.033 7.011 11.376 1.00 91.62 100 LEU A CA 1
ATOM 841 C C . LEU A 1 100 ? -1.011 5.926 11.667 1.00 91.62 100 LEU A C 1
ATOM 843 O O . LEU A 1 100 ? -1.772 6.051 12.628 1.00 91.62 100 LEU A O 1
ATOM 847 N N . LEU A 1 101 ? -1.001 4.829 10.904 1.00 89.75 101 LEU A N 1
ATOM 848 C CA . LEU A 1 101 ? -1.884 3.685 11.142 1.00 89.75 101 LEU A CA 1
ATOM 849 C C . LEU A 1 101 ? -1.626 3.033 12.517 1.00 89.75 101 LEU A C 1
ATOM 851 O O . LEU A 1 101 ? -2.575 2.700 13.229 1.00 89.75 101 LEU A O 1
ATOM 855 N N . LEU A 1 102 ? -0.360 2.903 12.931 1.00 90.50 102 LEU A N 1
ATOM 856 C CA . LEU A 1 102 ? 0.030 2.366 14.246 1.00 90.50 102 LEU A CA 1
ATOM 857 C C . LEU A 1 102 ? -0.289 3.301 15.420 1.00 90.50 102 LEU A C 1
ATOM 859 O O . LEU A 1 102 ? -0.521 2.840 16.541 1.00 90.50 102 LEU A O 1
ATOM 863 N N . VAL A 1 103 ? -0.247 4.614 15.203 1.00 89.50 103 VAL A N 1
ATOM 864 C CA . VAL A 1 103 ? -0.676 5.598 16.205 1.00 89.50 103 VAL A CA 1
ATOM 865 C C . VAL A 1 103 ? -2.190 5.519 16.365 1.00 89.50 103 VAL A C 1
ATOM 867 O O . VAL A 1 103 ? -2.689 5.412 17.487 1.00 89.50 103 VAL A O 1
ATOM 870 N N . LEU A 1 104 ? -2.919 5.476 15.247 1.00 85.50 104 LEU A N 1
ATOM 871 C CA . LEU A 1 104 ? -4.374 5.400 15.241 1.00 85.50 104 LEU A CA 1
ATOM 872 C C . LEU A 1 104 ? -4.887 4.106 15.895 1.00 85.50 104 LEU A C 1
ATOM 874 O O . LEU A 1 104 ? -5.850 4.147 16.661 1.00 85.50 104 LEU A O 1
ATOM 878 N N . SER A 1 105 ? -4.199 2.976 15.699 1.00 84.31 105 SER A N 1
ATOM 879 C CA . SER A 1 105 ? -4.556 1.707 16.348 1.00 84.31 105 SER A CA 1
ATOM 880 C C . SER A 1 105 ? -4.454 1.756 17.878 1.00 84.31 105 SER A C 1
ATOM 882 O O . SER A 1 105 ? -5.176 1.035 18.570 1.00 84.31 105 SER A O 1
ATOM 884 N N . ARG A 1 106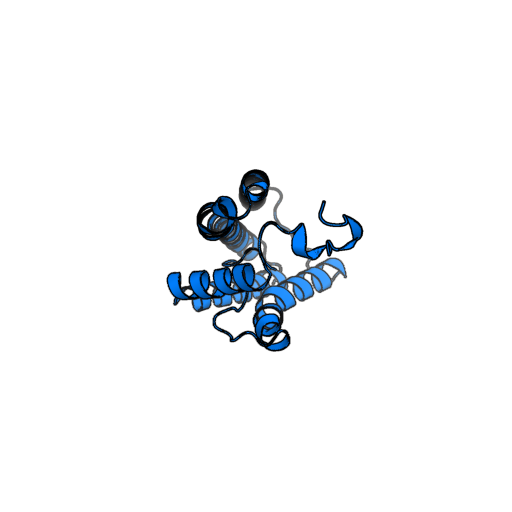 ? -3.564 2.601 18.419 1.00 83.81 106 ARG A N 1
ATOM 885 C CA . ARG A 1 106 ? -3.340 2.781 19.864 1.00 83.81 106 ARG A CA 1
ATOM 886 C C . ARG A 1 106 ? -4.156 3.919 20.468 1.00 83.81 106 ARG A C 1
ATOM 888 O O . ARG A 1 106 ? -4.156 4.080 21.691 1.00 83.81 106 ARG A O 1
ATOM 895 N N . TRP A 1 107 ? -4.856 4.706 19.653 1.00 81.44 107 TRP A N 1
ATOM 896 C CA . TRP A 1 107 ? -5.591 5.855 20.153 1.00 81.44 107 TRP A CA 1
ATOM 897 C C . TRP A 1 107 ? -6.781 5.412 21.016 1.00 81.44 107 TRP A C 1
ATOM 899 O O . TRP A 1 107 ? -7.729 4.758 20.569 1.00 81.44 107 TRP A O 1
ATOM 909 N N . ARG A 1 108 ? -6.722 5.781 22.302 1.00 63.22 108 ARG A N 1
ATOM 910 C CA . ARG A 1 108 ? -7.709 5.405 23.326 1.00 63.22 108 ARG A CA 1
ATOM 911 C C . ARG A 1 108 ? -9.108 5.982 23.087 1.00 63.22 108 ARG A C 1
ATOM 913 O O . ARG A 1 108 ? -10.059 5.400 23.594 1.00 63.22 108 ARG A O 1
ATOM 920 N N . GLY A 1 109 ? -9.238 7.035 22.269 1.00 65.62 109 GLY A N 1
ATOM 921 C CA . GLY A 1 109 ? -10.528 7.593 21.831 1.00 65.62 109 GLY A CA 1
ATOM 922 C C . GLY A 1 109 ? -11.372 6.634 20.981 1.00 65.62 109 GLY A C 1
ATOM 923 O O . GLY A 1 109 ? -12.569 6.844 20.831 1.00 65.62 109 GLY A O 1
ATOM 924 N N . GLY A 1 110 ? -10.769 5.538 20.502 1.00 61.16 110 GLY A N 1
ATOM 925 C CA . GLY A 1 110 ? -11.461 4.456 19.815 1.00 61.16 110 GLY A CA 1
ATOM 926 C C . GLY A 1 110 ? -11.637 4.702 18.319 1.00 61.16 110 GLY A C 1
ATOM 927 O O . GLY A 1 110 ? -12.139 5.728 17.881 1.00 61.16 110 GLY A O 1
ATOM 928 N N . LEU A 1 111 ? -11.275 3.692 17.529 1.00 66.56 111 LEU A N 1
ATOM 929 C CA . LEU A 1 111 ? -11.718 3.541 16.146 1.00 66.56 111 LEU A CA 1
ATOM 930 C C . LEU A 1 111 ? -13.181 3.097 16.161 1.00 66.56 111 LEU A C 1
ATOM 932 O O . LEU A 1 111 ? -13.490 1.912 16.023 1.00 66.56 111 LEU A O 1
ATOM 936 N N . ALA A 1 112 ? -14.078 4.034 16.439 1.00 64.81 112 ALA A N 1
ATOM 937 C CA . ALA A 1 112 ? -15.505 3.784 16.391 1.00 64.81 112 ALA A CA 1
ATOM 938 C C . ALA A 1 112 ? -15.997 4.089 14.975 1.00 64.81 112 ALA A C 1
ATOM 940 O O . ALA A 1 112 ? -16.200 5.244 14.608 1.00 64.81 112 ALA A O 1
ATOM 941 N N . LEU A 1 113 ? -16.194 3.045 14.170 1.00 66.88 113 LEU A N 1
ATOM 942 C CA . LEU A 1 113 ? -17.047 3.186 12.998 1.00 66.88 113 LEU A CA 1
ATOM 943 C C . LEU A 1 113 ? -18.485 3.342 13.482 1.00 66.88 113 LEU A C 1
ATOM 945 O O . LEU A 1 113 ? -18.931 2.628 14.385 1.00 66.88 113 LEU A O 1
ATOM 949 N N . SER A 1 114 ? -19.222 4.265 12.875 1.00 65.06 114 SER A N 1
ATOM 950 C CA . SER A 1 114 ? -20.646 4.383 13.142 1.00 65.06 114 SER A CA 1
ATOM 951 C C . SER A 1 114 ? -21.337 3.049 12.827 1.00 65.06 114 SER A C 1
ATOM 953 O O . SER A 1 114 ? -21.116 2.417 11.790 1.00 65.06 114 SER A O 1
ATOM 955 N N . SER A 1 115 ? -22.172 2.586 13.762 1.00 64.06 115 SER A N 1
ATOM 956 C CA . SER A 1 115 ? -22.963 1.363 13.569 1.00 64.06 115 SER A CA 1
ATOM 957 C C . SER A 1 115 ? -23.962 1.529 12.414 1.00 64.06 115 SER A C 1
ATOM 959 O O . SER A 1 115 ? -24.259 0.587 11.682 1.00 64.06 115 SER A O 1
ATOM 961 N N . ARG A 1 116 ? -24.418 2.768 12.189 1.00 70.19 116 ARG A N 1
ATOM 962 C CA . ARG A 1 116 ? -25.337 3.126 11.109 1.00 70.19 116 ARG A CA 1
ATOM 963 C C . ARG A 1 116 ? -24.629 3.070 9.753 1.00 70.19 116 ARG A C 1
ATOM 965 O O . ARG A 1 116 ? -23.529 3.593 9.600 1.00 70.19 116 ARG A O 1
ATOM 972 N N . TRP A 1 117 ? -25.286 2.477 8.760 1.00 69.25 117 TRP A N 1
ATOM 973 C CA . TRP A 1 117 ? -24.820 2.494 7.376 1.00 69.25 117 TRP A CA 1
ATOM 974 C C . TRP A 1 117 ? -24.848 3.923 6.836 1.00 69.25 117 TRP A C 1
ATOM 976 O O . TRP A 1 117 ? -25.906 4.486 6.569 1.00 69.25 117 TRP A O 1
ATOM 986 N N . GLN A 1 118 ? -23.665 4.519 6.734 1.00 79.75 118 GLN A N 1
ATOM 987 C CA . GLN A 1 118 ? -23.438 5.817 6.111 1.00 79.75 118 GLN A CA 1
ATOM 988 C C . GLN A 1 118 ? -22.759 5.601 4.759 1.00 79.75 118 GLN A C 1
ATOM 990 O O . GLN A 1 118 ? -22.003 4.640 4.595 1.00 79.75 118 GLN A O 1
ATOM 995 N N . THR A 1 119 ? -22.974 6.516 3.813 1.00 79.69 119 THR A N 1
ATOM 996 C CA . THR A 1 119 ? -22.380 6.462 2.468 1.00 79.69 119 THR A CA 1
ATOM 997 C C . THR A 1 119 ? -20.864 6.264 2.523 1.00 79.69 119 THR A C 1
ATOM 999 O O . THR A 1 119 ? -20.330 5.433 1.799 1.00 79.69 119 THR A O 1
ATOM 1002 N N . SER A 1 120 ? -20.174 6.915 3.464 1.00 78.88 120 SER A N 1
ATOM 1003 C CA . SER A 1 120 ? -18.726 6.765 3.666 1.00 78.88 120 SER A CA 1
ATOM 1004 C C . SER A 1 120 ? -18.303 5.336 4.025 1.00 78.88 120 SER A C 1
ATOM 1006 O O . SER A 1 120 ? -17.254 4.873 3.587 1.00 78.88 120 SER A O 1
ATOM 1008 N N . ARG A 1 121 ? -19.124 4.603 4.790 1.00 78.25 121 ARG A N 1
ATOM 1009 C CA . ARG A 1 121 ? -18.848 3.207 5.162 1.00 78.25 121 ARG A CA 1
ATOM 1010 C C . ARG A 1 121 ? -19.081 2.258 3.990 1.00 78.25 121 ARG A C 1
ATOM 1012 O O . ARG A 1 121 ? -18.286 1.346 3.790 1.00 78.25 121 ARG A O 1
ATOM 1019 N N . ALA A 1 122 ? -20.135 2.494 3.208 1.00 83.44 122 ALA A N 1
ATOM 1020 C CA . ALA A 1 122 ? -20.391 1.744 1.981 1.00 83.44 122 ALA A CA 1
ATOM 1021 C C . ALA A 1 122 ? -19.272 1.961 0.950 1.00 83.44 122 ALA A C 1
ATOM 1023 O O . ALA A 1 122 ? -18.777 0.994 0.381 1.00 83.44 122 ALA A O 1
ATOM 1024 N N . LEU A 1 123 ? -18.813 3.206 0.783 1.00 84.88 123 LEU A N 1
ATOM 1025 C CA . LEU A 1 123 ? -17.676 3.540 -0.077 1.00 84.88 123 LEU A CA 1
ATOM 1026 C C . LEU A 1 123 ? -16.383 2.873 0.401 1.00 84.88 123 LEU A C 1
ATOM 1028 O O . LEU A 1 123 ? -15.690 2.264 -0.404 1.00 84.88 123 LEU A O 1
ATOM 1032 N N . GLY A 1 124 ? -16.077 2.918 1.702 1.00 82.56 124 GLY A N 1
ATOM 1033 C CA . GLY A 1 124 ? -14.900 2.239 2.254 1.00 82.56 124 GLY A CA 1
ATOM 1034 C C . GLY A 1 124 ? -14.927 0.724 2.025 1.00 82.56 124 GLY A C 1
ATOM 1035 O O . GLY A 1 124 ? -13.929 0.148 1.603 1.00 82.56 124 GLY A O 1
ATOM 1036 N N . LEU A 1 125 ? -16.082 0.083 2.236 1.00 84.12 125 LEU A N 1
ATOM 1037 C CA . LEU A 1 125 ? -16.268 -1.340 1.934 1.00 84.12 125 LEU A CA 1
ATOM 1038 C C . LEU A 1 125 ? -16.106 -1.638 0.441 1.00 84.12 125 LEU A C 1
ATOM 1040 O O . LEU A 1 125 ? -15.428 -2.600 0.097 1.00 84.12 125 LEU A O 1
ATOM 1044 N N . ALA A 1 126 ? -16.685 -0.814 -0.434 1.00 85.62 126 ALA A N 1
ATOM 1045 C CA . ALA A 1 126 ? -16.560 -0.971 -1.879 1.00 85.62 126 ALA A CA 1
ATOM 1046 C C . ALA A 1 126 ? -15.103 -0.830 -2.346 1.00 85.62 126 ALA A C 1
ATOM 1048 O O . ALA A 1 126 ? -14.647 -1.634 -3.153 1.00 85.62 126 ALA A O 1
ATOM 1049 N N . LEU A 1 127 ? -14.358 0.136 -1.798 1.00 85.81 127 LEU A N 1
ATOM 1050 C CA . LEU A 1 127 ? -12.943 0.344 -2.113 1.00 85.81 127 LEU A CA 1
ATOM 1051 C C . LEU A 1 127 ? -12.080 -0.843 -1.681 1.00 85.81 127 LEU A C 1
ATOM 1053 O O . LEU A 1 127 ? -11.283 -1.334 -2.474 1.00 85.81 127 LEU A O 1
ATOM 1057 N N . VAL A 1 128 ? -12.264 -1.347 -0.457 1.00 84.00 128 VAL A N 1
ATOM 1058 C CA . VAL A 1 128 ? -11.509 -2.521 0.009 1.00 84.00 128 VAL A CA 1
ATOM 1059 C C . VAL A 1 128 ? -11.917 -3.774 -0.769 1.00 84.00 128 VAL A C 1
ATOM 1061 O O . VAL A 1 128 ? -11.066 -4.592 -1.101 1.00 84.00 128 VAL A O 1
ATOM 1064 N N . ALA A 1 129 ? -13.198 -3.930 -1.114 1.00 84.75 129 ALA A N 1
ATOM 1065 C CA . ALA A 1 129 ? -13.655 -5.067 -1.909 1.00 84.75 129 ALA A CA 1
ATOM 1066 C C . ALA A 1 129 ? -13.063 -5.027 -3.323 1.00 84.75 129 ALA A C 1
ATOM 1068 O O . ALA A 1 129 ? -12.639 -6.059 -3.840 1.00 84.75 129 ALA A O 1
ATOM 1069 N N . TYR A 1 130 ? -12.983 -3.835 -3.918 1.00 85.88 130 TYR A N 1
ATOM 1070 C CA . TYR A 1 130 ? -12.317 -3.618 -5.195 1.00 85.88 130 TYR A CA 1
ATOM 1071 C C . TYR A 1 130 ? -10.831 -3.983 -5.129 1.00 85.88 130 TYR A C 1
ATOM 1073 O O . TYR A 1 130 ? -10.388 -4.811 -5.921 1.00 85.88 130 TYR A O 1
ATOM 1081 N N . ALA A 1 131 ? -10.098 -3.438 -4.158 1.00 83.12 131 ALA A N 1
ATOM 1082 C CA . ALA A 1 131 ? -8.679 -3.718 -3.936 1.00 83.12 131 ALA A CA 1
ATOM 1083 C C . ALA A 1 131 ? -8.387 -5.221 -3.777 1.0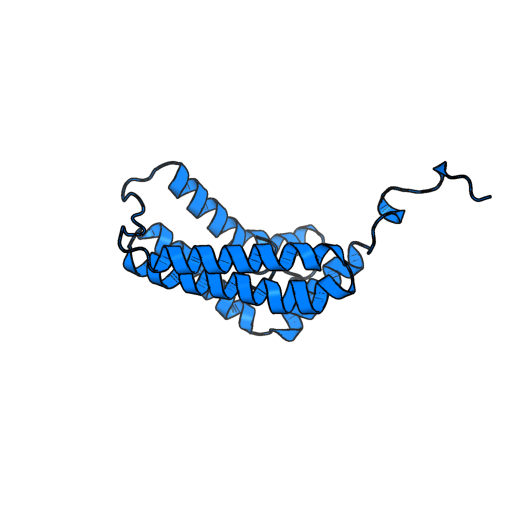0 83.12 131 ALA A C 1
ATOM 1085 O O . ALA A 1 131 ? -7.522 -5.789 -4.435 1.00 83.12 131 ALA A O 1
ATOM 1086 N N . VAL A 1 132 ? -9.160 -5.909 -2.932 1.00 81.62 132 VAL A N 1
ATOM 1087 C CA . VAL A 1 132 ? -8.901 -7.319 -2.609 1.00 81.62 132 VAL A CA 1
ATOM 1088 C C . VAL A 1 132 ? -9.316 -8.257 -3.742 1.00 81.62 132 VAL A C 1
ATOM 1090 O O . VAL A 1 132 ? -8.601 -9.216 -4.028 1.00 81.62 132 VAL A O 1
ATOM 1093 N N . PHE A 1 133 ? -10.473 -8.017 -4.368 1.00 81.88 133 PHE A N 1
ATOM 1094 C CA . PHE A 1 133 ? -11.079 -8.994 -5.273 1.00 81.88 133 PHE A CA 1
ATOM 1095 C C . PHE A 1 133 ? -11.083 -8.595 -6.735 1.00 81.88 133 PHE A C 1
ATOM 1097 O O . PHE A 1 133 ? -11.035 -9.491 -7.560 1.00 81.88 133 PHE A O 1
ATOM 1104 N N . LEU A 1 134 ? -11.183 -7.313 -7.086 1.00 79.81 134 LEU A N 1
ATOM 1105 C CA . LEU A 1 134 ? -11.309 -6.898 -8.488 1.00 79.81 134 LEU A CA 1
ATOM 1106 C C . LEU A 1 134 ? -9.957 -6.490 -9.072 1.00 79.81 134 LEU A C 1
ATOM 1108 O O . LEU A 1 134 ? -9.655 -6.822 -10.218 1.00 79.81 134 LEU A O 1
ATOM 1112 N N . HIS A 1 135 ? -9.125 -5.819 -8.278 1.00 79.44 135 HIS A N 1
ATOM 1113 C CA . HIS A 1 135 ? -7.849 -5.289 -8.729 1.00 79.44 135 HIS A CA 1
ATOM 1114 C C . HIS A 1 135 ? -6.866 -6.355 -9.246 1.00 79.44 135 HIS A C 1
ATOM 1116 O O . HIS A 1 135 ? -6.307 -6.147 -10.326 1.00 79.44 135 HIS A O 1
ATOM 1122 N N . PRO A 1 136 ? -6.711 -7.538 -8.614 1.00 79.50 136 PRO A N 1
ATOM 1123 C CA . PRO A 1 136 ? -5.814 -8.576 -9.130 1.00 79.50 136 PRO A CA 1
ATOM 1124 C C . PRO A 1 136 ? -6.187 -9.062 -10.542 1.00 79.50 136 PRO A C 1
ATOM 1126 O O . PRO A 1 136 ? -5.314 -9.469 -11.311 1.00 79.50 136 PRO A O 1
ATOM 1129 N N . PHE A 1 137 ? -7.470 -8.982 -10.924 1.00 77.75 137 PHE A N 1
ATOM 1130 C CA . PHE A 1 137 ? -7.939 -9.354 -12.265 1.00 77.75 137 PHE A CA 1
ATOM 1131 C C . PHE A 1 137 ? -7.668 -8.285 -13.323 1.00 77.75 137 PHE A C 1
ATOM 1133 O O . PHE A 1 137 ? -7.725 -8.591 -14.516 1.00 77.75 137 PHE A O 1
ATOM 1140 N N . SER A 1 138 ? -7.302 -7.061 -12.928 1.00 76.75 138 SER A N 1
ATOM 1141 C CA . SER A 1 138 ? -6.860 -6.034 -13.876 1.00 76.75 138 SER A CA 1
ATOM 1142 C C . SER A 1 138 ? -5.658 -6.507 -14.697 1.00 76.75 138 SER A C 1
ATOM 1144 O O . SER A 1 138 ? -5.530 -6.139 -15.863 1.00 76.75 138 SER A O 1
ATOM 1146 N N . ALA A 1 139 ? -4.814 -7.389 -14.148 1.00 77.12 139 ALA A N 1
ATOM 1147 C CA . ALA A 1 139 ? -3.718 -8.003 -14.884 1.00 77.12 139 ALA A CA 1
ATOM 1148 C C . ALA A 1 139 ? -4.212 -8.733 -16.146 1.00 77.12 139 ALA A C 1
ATOM 1150 O O . ALA A 1 139 ? -3.652 -8.517 -17.220 1.00 77.12 139 ALA A O 1
ATOM 1151 N N . LEU A 1 140 ? -5.314 -9.488 -16.054 1.00 78.38 140 LEU A N 1
ATOM 1152 C CA . LEU A 1 140 ? -5.896 -10.198 -17.199 1.00 78.38 140 LEU A CA 1
ATOM 1153 C C . LEU A 1 140 ? -6.447 -9.239 -18.259 1.00 78.38 140 LEU A C 1
ATOM 1155 O O . LEU A 1 140 ? -6.280 -9.490 -19.450 1.00 78.38 140 LEU A O 1
ATOM 1159 N N . LEU A 1 141 ? -7.061 -8.127 -17.837 1.00 76.12 141 LEU A N 1
ATOM 1160 C CA . LEU A 1 141 ? -7.602 -7.112 -18.752 1.00 76.12 141 LEU A CA 1
ATOM 1161 C C . LEU A 1 141 ? -6.512 -6.460 -19.613 1.00 76.12 141 LEU A C 1
ATOM 1163 O O . LEU A 1 141 ? -6.773 -6.074 -20.748 1.00 76.12 141 LEU A O 1
ATOM 1167 N N . HIS A 1 142 ? -5.284 -6.390 -19.098 1.00 75.38 142 HIS A N 1
ATOM 1168 C CA . HIS A 1 142 ? -4.123 -5.859 -19.812 1.00 75.38 142 HIS A CA 1
ATOM 1169 C C . HIS A 1 142 ? -3.321 -6.950 -20.547 1.00 75.38 142 HIS A C 1
ATOM 1171 O O . HIS A 1 142 ? -2.198 -6.707 -20.981 1.00 75.38 142 HIS A O 1
ATOM 1177 N N . GLY A 1 143 ? -3.867 -8.167 -20.674 1.00 73.69 143 GLY A N 1
ATOM 1178 C CA . GLY A 1 143 ? -3.194 -9.294 -21.328 1.00 73.69 143 GLY A CA 1
ATOM 1179 C C . GLY A 1 143 ? -2.017 -9.874 -20.533 1.00 73.69 143 GLY A C 1
ATOM 1180 O O . GLY A 1 143 ? -1.231 -10.649 -21.079 1.00 73.69 143 GLY A O 1
ATOM 1181 N N . ARG A 1 144 ? -1.878 -9.518 -19.247 1.00 76.81 144 ARG A N 1
ATOM 1182 C CA . ARG A 1 144 ? -0.865 -10.067 -18.335 1.00 76.81 144 ARG A CA 1
ATOM 1183 C C . ARG A 1 144 ? -1.399 -11.348 -17.687 1.00 76.81 144 ARG A C 1
ATOM 1185 O O . ARG A 1 144 ? -2.584 -11.471 -17.397 1.00 76.81 144 ARG A O 1
ATOM 1192 N N . GLY A 1 145 ? -0.519 -12.313 -17.422 1.00 78.31 145 GLY A N 1
ATOM 1193 C CA . GLY A 1 145 ? -0.885 -13.504 -16.646 1.00 78.31 145 GLY A CA 1
ATOM 1194 C C . GLY A 1 145 ? -1.101 -13.182 -15.161 1.00 78.31 145 GLY A C 1
ATOM 1195 O O . GLY A 1 145 ? -0.544 -12.211 -14.652 1.00 78.31 145 GLY A O 1
ATOM 1196 N N . LEU A 1 146 ? -1.824 -14.047 -14.436 1.00 77.38 146 LEU A N 1
ATOM 1197 C CA . LEU A 1 146 ? -2.057 -13.913 -12.983 1.00 77.38 146 LEU A CA 1
ATOM 1198 C C . LEU A 1 146 ? -0.764 -13.839 -12.152 1.00 77.38 146 LEU A C 1
ATOM 1200 O O . LEU A 1 146 ? -0.768 -13.321 -11.042 1.00 77.38 146 LEU A O 1
ATOM 1204 N N . ALA A 1 147 ? 0.364 -14.306 -12.695 1.00 77.19 147 ALA A N 1
ATOM 1205 C CA . ALA A 1 147 ? 1.673 -14.146 -12.067 1.00 77.19 147 ALA A CA 1
ATOM 1206 C C . ALA A 1 147 ? 2.064 -12.668 -11.865 1.00 77.19 147 ALA A C 1
ATOM 1208 O O . ALA A 1 147 ? 2.798 -12.357 -10.933 1.00 77.19 147 ALA A O 1
ATOM 1209 N N . GLY A 1 148 ? 1.571 -11.759 -12.711 1.00 77.81 148 GLY A N 1
ATOM 1210 C CA . GLY A 1 148 ? 1.769 -10.313 -12.592 1.00 77.81 148 GLY A CA 1
ATOM 1211 C C . GLY A 1 148 ? 0.621 -9.590 -11.890 1.00 77.81 148 GLY A C 1
ATOM 1212 O O . GLY A 1 148 ? 0.525 -8.377 -12.030 1.00 77.81 148 GLY A O 1
ATOM 1213 N N . ALA A 1 149 ? -0.270 -10.310 -11.201 1.00 80.88 149 ALA A N 1
ATOM 1214 C CA . ALA A 1 149 ? -1.391 -9.701 -10.500 1.00 80.88 149 ALA A CA 1
ATOM 1215 C C . ALA A 1 149 ? -0.917 -8.796 -9.356 1.00 80.88 149 ALA A C 1
ATOM 1217 O O . ALA A 1 149 ? -0.048 -9.163 -8.567 1.00 80.88 149 ALA A O 1
ATOM 1218 N N . GLU A 1 150 ? -1.519 -7.623 -9.254 1.00 81.75 150 GLU A N 1
ATOM 1219 C CA . GLU A 1 150 ? -1.281 -6.678 -8.168 1.00 81.75 150 GLU A CA 1
ATOM 1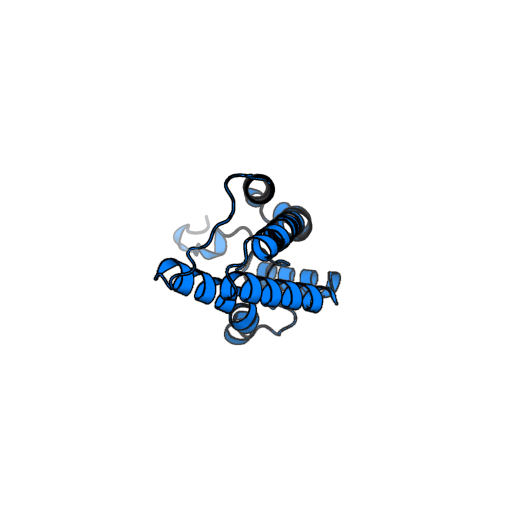220 C C . GLU A 1 150 ? -2.158 -7.093 -6.980 1.00 81.75 150 GLU A C 1
ATOM 1222 O O . GLU A 1 150 ? -3.377 -6.922 -7.005 1.00 81.75 150 GLU A O 1
ATOM 1227 N N . VAL A 1 151 ? -1.540 -7.757 -5.996 1.00 81.50 151 VAL A N 1
ATOM 1228 C CA . VAL A 1 151 ? -2.219 -8.355 -4.838 1.00 81.50 151 VAL A CA 1
ATOM 1229 C C . VAL A 1 151 ? -2.132 -7.416 -3.639 1.00 81.50 151 VAL A C 1
ATOM 1231 O O . VAL A 1 151 ? -1.039 -7.007 -3.232 1.00 81.50 151 VAL A O 1
ATOM 1234 N N . PHE A 1 152 ? -3.291 -7.160 -3.029 1.00 82.81 152 PHE A N 1
ATOM 1235 C CA . PHE A 1 152 ? -3.455 -6.318 -1.845 1.00 82.81 152 PHE A CA 1
ATOM 1236 C C . PHE A 1 152 ? -2.364 -6.543 -0.787 1.00 82.81 152 PHE A C 1
ATOM 1238 O O . PHE A 1 152 ? -2.121 -7.665 -0.347 1.00 82.81 152 PHE A O 1
ATOM 1245 N N . GLY A 1 153 ? -1.721 -5.463 -0.342 1.00 76.94 153 GLY A N 1
ATOM 1246 C CA . GLY A 1 153 ? -0.751 -5.492 0.757 1.00 76.94 153 GLY A CA 1
ATOM 1247 C C . GLY A 1 153 ? 0.604 -6.135 0.434 1.00 76.94 153 GLY A C 1
ATOM 1248 O O . GLY A 1 153 ? 1.451 -6.214 1.326 1.00 76.94 153 GLY A O 1
ATOM 1249 N N . LEU A 1 154 ? 0.820 -6.567 -0.811 1.00 79.00 154 LEU A N 1
ATOM 1250 C CA . LEU A 1 154 ? 2.106 -7.049 -1.327 1.00 79.00 154 LEU A CA 1
ATOM 1251 C C . LEU A 1 154 ? 2.647 -6.129 -2.426 1.00 79.00 154 LEU A C 1
ATOM 1253 O O . LEU A 1 154 ? 3.857 -5.954 -2.544 1.00 79.00 154 LEU A O 1
ATOM 1257 N N . THR A 1 155 ? 1.758 -5.491 -3.184 1.00 80.75 155 THR A N 1
ATOM 1258 C CA . THR A 1 155 ? 2.091 -4.492 -4.204 1.00 80.75 155 THR A CA 1
ATOM 1259 C C . THR A 1 155 ? 1.651 -3.087 -3.776 1.00 80.75 155 THR A C 1
ATOM 1261 O O . THR A 1 155 ? 0.792 -2.960 -2.904 1.00 80.75 155 THR A O 1
ATOM 1264 N N . PRO A 1 156 ? 2.261 -2.022 -4.332 1.00 73.56 156 PRO A N 1
ATOM 1265 C CA . PRO A 1 156 ? 1.872 -0.639 -4.035 1.00 73.56 156 PRO A CA 1
ATOM 1266 C C . PRO A 1 156 ? 0.519 -0.229 -4.628 1.00 73.56 156 PRO A C 1
ATOM 1268 O O . PRO A 1 156 ? -0.047 0.767 -4.181 1.00 73.56 156 PRO A O 1
ATOM 1271 N N . ASP A 1 157 ? 0.027 -0.972 -5.615 1.00 74.00 157 ASP A N 1
ATOM 1272 C CA . ASP A 1 157 ? -1.258 -0.743 -6.277 1.00 74.00 157 ASP A CA 1
ATOM 1273 C C . ASP A 1 157 ? -2.421 -1.313 -5.429 1.00 74.00 157 ASP A C 1
ATOM 1275 O O . ASP A 1 157 ? -2.174 -2.213 -4.618 1.00 74.00 157 ASP A O 1
ATOM 1279 N N . PRO A 1 158 ? -3.643 -0.745 -5.543 1.00 57.00 158 PRO A N 1
ATOM 1280 C CA . PRO A 1 158 ? -4.651 -0.735 -4.476 1.00 57.00 158 PRO A CA 1
ATOM 1281 C C . PRO A 1 158 ? -5.086 -2.094 -3.925 1.00 57.00 158 PRO A C 1
ATOM 1283 O O . PRO A 1 158 ? -5.351 -3.028 -4.712 1.00 57.00 158 PRO A O 1
#

Sequence (158 aa):
MSEWWTYRPADLLMFSLRVYERLFVLHNQAIWPAQWLALALGAGLLLALWQSRAGWLRLFMPLLAASWLFVAWAFLWQRYAPINWGIRYVVPLFVLQALLLLVLSRWRGGLALSSRWQTSRALGLALVAYAVFLHPFSALLHGRGLAGAEVFGLTPDP

Foldseek 3Di:
DPDVVVDDPQNVDLDDPVLVLVLLLVLLVVPPPCLVVLLVLLVLVLVCLVVQDLVSLLVSLLVLLVLLLLQLPSPLPPPNCVRPVVSVVVSVVSNVSSVVSNVQSPDPVTPGDPPDDDPVSVVVSVVSCCQAPVQQCVCVVVVHDSSSGQHHSSHPGD

Radius of gyration: 18.56 Å; chains: 1; bounding box: 46×36×59 Å

Secondary structure (DSSP, 8-state):
---GGG--GGGGSSS-HHHHHHHHHHHHHHHTTHHHHHHHHHHHHHHHHHHT-HHHHHHHHHHHHHHHHHIIIIIIIIIITTT-TTHHHHHHHHHHHHHHHHHHHH-TT-----SS--HHHHHHHHHHHIIIIIGGGHHHHTT--GGG---TTTSS--